Protein AF-A0A2N3IMN8-F1 (afdb_monomer_lite)

pLDDT: mean 87.78, std 10.25, range [54.75, 96.94]

Organism: Aeromonas sobria (NCBI:txid646)

Foldseek 3Di:
DWDWFWKWWAKPVGKIKIWIFTDPDQQKTFIKIWIACLDPPDPRTDIDPRQAMGRASLRRVLRVQVSVQVVCCVSPVVMHTAEMEGQACDDGDHQVSNCVSPDDRHHYHYNND

Radius of gyration: 13.26 Å; chains: 1; bounding box: 34×30×31 Å

Sequence (113 aa):
MLPLQEIKIKTKNNREFYVHLEKWAENHFDCKLAAINLGPQLPADTVFGPFANGKTASDAFEALIQGLTQSLSKLDATDSVAVIDNPCNTEFINKIDQETIVGSSVSVLVNGK

Secondary structure (DSSP, 8-state):
---EEEEEEEETT--EEEEEEEEEETTEEEEEEEEE---TTS-SEEEEEEEEEESSHHHHHHHHHHHHHHHHHHH-TT--EEEEEESSS-SS--HHHHHHHH-TTSEEEETT-

Structure (mmCIF, N/CA/C/O backbone):
data_AF-A0A2N3IMN8-F1
#
_entry.id   AF-A0A2N3IMN8-F1
#
loop_
_atom_site.group_PDB
_atom_site.id
_atom_site.type_symbol
_atom_site.label_atom_id
_atom_site.label_alt_id
_atom_site.label_comp_id
_atom_site.label_asym_id
_atom_site.label_entity_id
_atom_site.label_seq_id
_atom_site.pdbx_PDB_ins_code
_atom_site.Cartn_x
_atom_site.Cartn_y
_atom_site.Cartn_z
_atom_site.occupancy
_atom_site.B_iso_or_equiv
_atom_site.auth_seq_id
_atom_site.auth_comp_id
_atom_site.auth_asym_id
_atom_site.auth_atom_id
_atom_site.pdbx_PDB_model_num
ATOM 1 N N . MET A 1 1 ? 7.153 -18.133 -12.343 1.00 60.88 1 MET A N 1
ATOM 2 C CA . MET A 1 1 ? 6.650 -17.472 -11.122 1.00 60.88 1 MET A CA 1
ATOM 3 C C . MET A 1 1 ? 6.665 -15.980 -11.412 1.00 60.88 1 MET A C 1
ATOM 5 O O . MET A 1 1 ? 7.657 -15.532 -11.973 1.00 60.88 1 MET A O 1
ATOM 9 N N . LEU A 1 2 ? 5.560 -15.266 -11.184 1.00 81.38 2 LEU A N 1
ATOM 10 C CA . LEU A 1 2 ? 5.494 -13.817 -11.408 1.00 81.38 2 LEU A CA 1
ATOM 11 C C . LEU A 1 2 ? 6.252 -13.119 -10.265 1.00 81.38 2 LEU A C 1
ATOM 13 O O . LEU A 1 2 ? 5.960 -13.453 -9.116 1.00 81.38 2 LEU A O 1
ATOM 17 N N . PRO A 1 3 ? 7.211 -12.217 -10.538 1.00 90.19 3 PRO A N 1
ATOM 18 C CA . PRO A 1 3 ? 7.875 -11.450 -9.486 1.00 90.19 3 PRO A CA 1
ATOM 19 C C . PRO A 1 3 ? 6.851 -10.590 -8.728 1.00 90.19 3 PRO A C 1
ATOM 21 O O . PRO A 1 3 ? 6.060 -9.880 -9.359 1.00 90.19 3 PRO A O 1
ATOM 24 N N . LEU A 1 4 ? 6.842 -10.671 -7.394 1.00 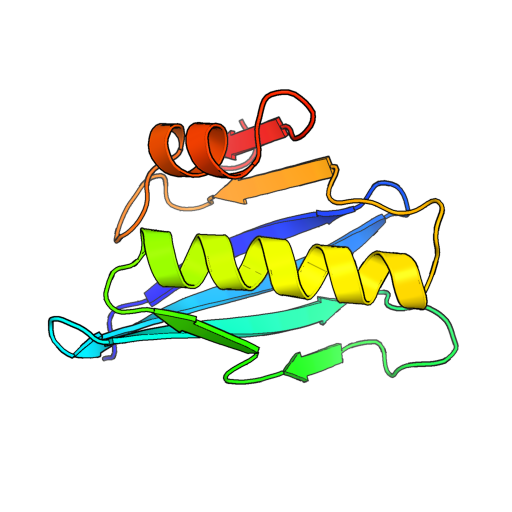91.75 4 LEU A N 1
ATOM 25 C CA . LEU A 1 4 ? 5.876 -9.973 -6.541 1.00 91.75 4 LEU A CA 1
ATOM 26 C C . LEU A 1 4 ? 6.537 -9.444 -5.266 1.00 91.75 4 LEU A C 1
ATOM 28 O O . LEU A 1 4 ? 7.435 -10.078 -4.722 1.00 91.75 4 LEU A O 1
ATOM 32 N N . GLN A 1 5 ? 6.043 -8.313 -4.770 1.00 92.56 5 GLN A N 1
ATOM 33 C CA . GLN A 1 5 ? 6.391 -7.766 -3.464 1.00 92.56 5 GLN A CA 1
ATOM 34 C C . GLN A 1 5 ? 5.124 -7.629 -2.616 1.00 92.56 5 GLN A C 1
ATOM 36 O O . GLN A 1 5 ? 4.129 -7.052 -3.059 1.00 92.56 5 GLN A O 1
ATOM 41 N N . GLU A 1 6 ? 5.168 -8.148 -1.392 1.00 92.69 6 GLU A N 1
ATOM 42 C CA . GLU A 1 6 ? 4.076 -8.031 -0.426 1.00 92.69 6 GLU A CA 1
ATOM 43 C C . GLU A 1 6 ? 4.227 -6.755 0.403 1.00 92.69 6 GLU A C 1
ATOM 45 O O . GLU A 1 6 ? 5.324 -6.418 0.847 1.00 92.69 6 GLU A O 1
ATOM 50 N N . ILE A 1 7 ? 3.121 -6.048 0.628 1.00 94.06 7 ILE A N 1
ATOM 51 C CA . ILE A 1 7 ? 3.070 -4.856 1.477 1.00 94.06 7 ILE A CA 1
ATOM 52 C C . ILE A 1 7 ? 1.833 -4.957 2.367 1.00 94.06 7 ILE A C 1
ATOM 54 O O . ILE A 1 7 ? 0.731 -5.226 1.889 1.00 94.06 7 ILE A O 1
ATOM 58 N N . LYS A 1 8 ? 1.996 -4.712 3.666 1.00 94.06 8 LYS A N 1
ATOM 59 C CA . LYS A 1 8 ? 0.883 -4.624 4.609 1.00 94.06 8 LYS A CA 1
ATOM 60 C C . LYS A 1 8 ? 0.568 -3.160 4.892 1.00 94.06 8 LYS A C 1
ATOM 62 O O . LYS A 1 8 ? 1.457 -2.376 5.195 1.00 94.06 8 LYS A O 1
ATOM 67 N N . ILE A 1 9 ? -0.703 -2.786 4.834 1.00 94.75 9 ILE A N 1
ATOM 68 C CA . ILE A 1 9 ? -1.177 -1.437 5.154 1.00 94.75 9 ILE A CA 1
ATOM 69 C C . ILE A 1 9 ? -2.169 -1.530 6.306 1.00 94.75 9 ILE A C 1
ATOM 71 O O . ILE A 1 9 ? -3.060 -2.377 6.307 1.00 94.75 9 ILE A O 1
ATOM 75 N N . LYS A 1 10 ? -2.034 -0.637 7.285 1.00 94.69 10 LYS A N 1
ATOM 76 C CA . LYS A 1 10 ? -2.959 -0.507 8.408 1.00 94.69 10 LYS A CA 1
ATOM 77 C C . LYS A 1 10 ? -3.464 0.925 8.529 1.00 94.69 10 LYS A C 1
ATOM 79 O O . LYS A 1 10 ? -2.703 1.886 8.380 1.00 9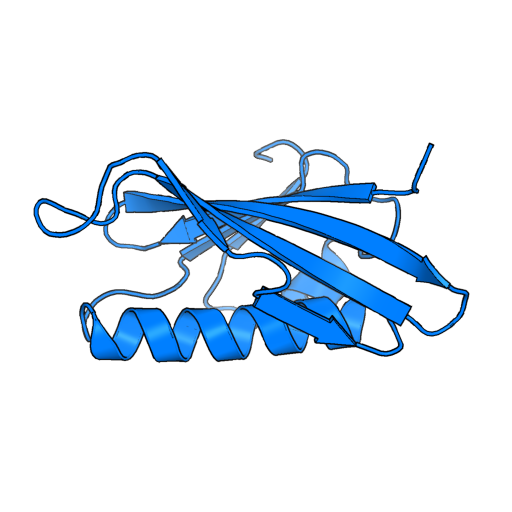4.69 10 LYS A O 1
ATOM 84 N N . THR A 1 11 ? -4.751 1.062 8.817 1.00 94.31 11 THR A N 1
ATOM 85 C CA . THR A 1 11 ? -5.404 2.360 9.009 1.00 94.31 11 THR A CA 1
ATOM 86 C C . THR A 1 11 ? -5.545 2.723 10.486 1.00 94.31 11 THR A C 1
ATOM 88 O O . THR A 1 11 ? -5.313 1.893 11.373 1.00 94.31 11 THR A O 1
ATOM 91 N N . LYS A 1 12 ? -5.936 3.969 10.771 1.00 92.69 12 LYS A N 1
ATOM 92 C CA . LYS A 1 12 ? -6.187 4.450 12.140 1.00 92.69 12 LYS A CA 1
ATOM 93 C C . LYS A 1 12 ? -7.310 3.675 12.829 1.00 92.69 12 LYS A C 1
ATOM 95 O O . LYS A 1 12 ? -7.204 3.391 14.019 1.00 92.69 12 LYS A O 1
ATOM 100 N N . ASN A 1 13 ? -8.324 3.254 12.075 1.00 89.81 13 ASN A N 1
ATOM 101 C CA . ASN A 1 13 ? -9.454 2.479 12.593 1.00 89.81 13 ASN A CA 1
ATOM 102 C C . ASN A 1 13 ? -9.220 0.958 12.545 1.00 89.81 13 ASN A C 1
ATOM 104 O O . ASN A 1 13 ? -10.172 0.182 12.547 1.00 89.81 13 ASN A O 1
ATOM 108 N N . ASN A 1 14 ? -7.954 0.516 12.548 1.00 87.88 14 ASN A N 1
ATOM 109 C CA . ASN A 1 14 ? -7.546 -0.895 12.584 1.00 87.88 14 ASN A CA 1
ATOM 110 C C . ASN A 1 14 ? -8.026 -1.748 11.394 1.00 87.88 14 ASN A C 1
ATOM 112 O O . ASN A 1 14 ? -8.090 -2.974 11.513 1.00 87.88 14 ASN A O 1
ATOM 116 N N . ARG A 1 15 ? -8.312 -1.134 10.239 1.00 89.12 15 ARG A N 1
ATOM 117 C CA . ARG A 1 15 ? -8.500 -1.882 8.989 1.00 89.12 15 ARG A CA 1
ATOM 118 C C . ARG A 1 15 ? -7.133 -2.323 8.486 1.00 89.12 15 ARG A C 1
ATOM 120 O O . ARG A 1 15 ? -6.166 -1.561 8.578 1.00 89.12 15 ARG A O 1
ATOM 127 N N . GLU A 1 16 ? -7.052 -3.542 7.972 1.00 91.38 16 GLU A N 1
ATOM 128 C CA . GLU A 1 16 ? -5.808 -4.094 7.444 1.00 91.38 16 GLU A CA 1
ATOM 129 C C . GLU A 1 16 ? -5.970 -4.426 5.969 1.00 91.38 16 GLU A C 1
ATOM 131 O O . GLU A 1 16 ? -6.991 -4.957 5.541 1.00 91.38 16 GLU A O 1
ATOM 136 N N . PHE A 1 17 ? -4.942 -4.119 5.193 1.00 92.00 17 PHE A N 1
ATOM 137 C CA . PHE A 1 17 ? -4.884 -4.435 3.783 1.00 92.00 17 PHE A CA 1
ATOM 138 C C . PHE A 1 17 ? -3.571 -5.137 3.468 1.00 92.00 17 PHE A C 1
ATOM 140 O O . PHE A 1 17 ? -2.506 -4.725 3.927 1.00 92.00 17 PHE A O 1
ATOM 147 N N . TYR A 1 18 ? -3.660 -6.184 2.665 1.00 92.44 18 TYR A N 1
ATOM 148 C CA . TYR A 1 18 ? -2.538 -6.954 2.162 1.00 92.44 18 TYR A CA 1
ATOM 149 C C . TYR A 1 18 ? -2.442 -6.706 0.668 1.00 92.44 18 TYR A C 1
ATOM 151 O O . TYR A 1 18 ? -3.398 -6.920 -0.076 1.00 92.44 18 TYR A O 1
ATOM 159 N N . VAL A 1 19 ? -1.301 -6.194 0.242 1.00 93.25 19 VAL A N 1
ATOM 160 C CA . VAL A 1 19 ? -1.070 -5.752 -1.123 1.00 93.25 19 VAL A CA 1
ATOM 161 C C . VAL A 1 19 ? -0.055 -6.678 -1.759 1.00 93.25 19 VAL A C 1
ATOM 163 O O . VAL A 1 19 ? 1.012 -6.901 -1.192 1.00 93.25 19 VAL A O 1
ATOM 166 N N . HIS A 1 20 ? -0.364 -7.161 -2.956 1.00 93.62 20 HIS A N 1
ATOM 167 C CA . HIS A 1 20 ? 0.627 -7.747 -3.849 1.00 93.62 20 HIS A CA 1
ATOM 168 C C . HIS A 1 20 ? 0.932 -6.747 -4.956 1.00 93.62 20 HIS A C 1
ATOM 170 O O . HIS A 1 20 ? 0.053 -6.419 -5.756 1.00 93.62 20 HIS A O 1
ATOM 176 N N . LEU A 1 21 ? 2.172 -6.271 -4.990 1.00 94.06 21 LEU A N 1
ATOM 177 C CA . LEU A 1 21 ? 2.720 -5.483 -6.083 1.00 94.06 21 LEU A CA 1
ATOM 178 C C . LEU A 1 21 ? 3.412 -6.434 -7.058 1.00 94.06 21 LEU A C 1
ATOM 180 O O . LEU A 1 21 ? 4.469 -6.984 -6.759 1.00 94.06 21 LEU A O 1
ATOM 184 N N . GLU A 1 22 ? 2.794 -6.655 -8.208 1.00 94.12 22 GLU A N 1
ATOM 185 C CA . GLU A 1 22 ? 3.177 -7.681 -9.173 1.00 94.12 22 GLU A CA 1
ATOM 186 C C . GLU A 1 22 ? 3.768 -7.051 -10.438 1.00 94.12 22 GLU A C 1
ATOM 188 O O . GLU A 1 22 ? 3.160 -6.154 -11.027 1.00 94.12 22 GLU A O 1
ATOM 193 N N . LYS A 1 23 ? 4.923 -7.548 -10.902 1.00 94.62 23 LYS A N 1
ATOM 194 C CA . LYS A 1 23 ? 5.525 -7.119 -12.175 1.00 94.62 23 LYS A CA 1
ATOM 195 C C . LYS A 1 23 ? 5.068 -8.019 -13.322 1.00 94.62 23 LYS A C 1
ATOM 197 O O . LYS A 1 23 ? 5.530 -9.153 -13.437 1.00 94.62 23 LYS A O 1
ATOM 202 N N . TRP A 1 24 ? 4.229 -7.497 -14.213 1.00 93.38 24 TRP A N 1
ATOM 203 C CA . TRP A 1 24 ? 3.706 -8.233 -15.374 1.00 93.38 24 TRP A CA 1
ATOM 204 C C . TRP A 1 24 ? 4.562 -8.085 -16.629 1.00 93.38 24 TRP A C 1
ATOM 206 O O . TRP A 1 24 ? 4.702 -9.030 -17.404 1.00 93.38 24 TRP A O 1
ATOM 216 N N . ALA A 1 25 ? 5.148 -6.907 -16.824 1.00 93.12 25 ALA A N 1
ATOM 217 C CA . ALA A 1 25 ? 6.063 -6.600 -17.918 1.00 93.12 25 ALA A CA 1
ATOM 218 C C . ALA A 1 25 ? 7.104 -5.575 -17.449 1.00 93.12 25 ALA A C 1
ATOM 220 O O . ALA A 1 25 ? 7.058 -5.107 -16.313 1.00 93.12 25 ALA A O 1
ATOM 221 N N . GLU A 1 26 ? 8.054 -5.201 -18.312 1.00 90.62 26 GLU A N 1
ATOM 222 C CA . GLU A 1 26 ? 9.063 -4.189 -17.960 1.00 90.62 26 GLU A CA 1
ATOM 223 C C . GLU A 1 26 ? 8.447 -2.864 -17.502 1.00 90.62 26 GLU A C 1
ATOM 225 O O . GLU A 1 26 ? 8.937 -2.279 -16.543 1.00 90.62 26 GLU A O 1
ATOM 230 N N . ASN A 1 27 ? 7.348 -2.455 -18.140 1.00 94.12 27 ASN A N 1
ATOM 231 C CA . ASN A 1 27 ? 6.644 -1.203 -17.870 1.00 94.12 27 ASN A CA 1
ATOM 232 C C . ASN A 1 27 ? 5.190 -1.443 -17.437 1.00 94.12 27 ASN A C 1
ATOM 234 O O . ASN A 1 27 ? 4.298 -0.698 -17.843 1.00 94.12 27 ASN A O 1
ATOM 238 N N . HIS A 1 28 ? 4.931 -2.530 -16.704 1.00 95.44 28 HIS A N 1
ATOM 239 C CA . HIS A 1 28 ? 3.591 -2.844 -16.205 1.00 95.44 28 HIS A CA 1
ATOM 240 C C . HIS A 1 28 ? 3.668 -3.483 -14.824 1.00 95.44 28 HIS A C 1
ATOM 242 O O . HIS A 1 28 ? 4.135 -4.618 -14.681 1.00 95.44 28 HIS A O 1
ATOM 248 N N . PHE A 1 29 ? 3.148 -2.763 -13.835 1.00 96.19 29 PHE A N 1
ATOM 249 C CA . PHE A 1 29 ? 2.980 -3.218 -12.463 1.00 96.19 29 PHE A CA 1
ATOM 250 C C . PHE A 1 29 ? 1.515 -3.117 -12.056 1.00 96.19 29 PHE A C 1
ATOM 252 O O . PHE A 1 29 ? 0.879 -2.096 -12.314 1.00 96.19 29 PHE A O 1
ATOM 259 N N . ASP A 1 30 ? 1.016 -4.144 -11.373 1.00 95.69 30 ASP A N 1
ATOM 260 C CA . ASP A 1 30 ? -0.324 -4.154 -10.786 1.00 95.69 30 ASP A CA 1
ATOM 261 C C . ASP A 1 30 ? -0.238 -4.260 -9.264 1.00 95.69 30 ASP A C 1
ATOM 263 O O . ASP A 1 30 ? 0.549 -5.034 -8.724 1.00 95.69 30 ASP A O 1
ATOM 267 N N . CYS A 1 31 ? -1.114 -3.535 -8.575 1.00 93.94 31 CYS A N 1
ATOM 268 C CA . CYS A 1 31 ? -1.385 -3.695 -7.154 1.00 93.94 31 CYS A CA 1
ATOM 269 C C . CYS A 1 31 ? -2.698 -4.462 -6.987 1.00 93.94 31 CYS A C 1
ATOM 271 O O . CYS A 1 31 ? -3.774 -3.951 -7.316 1.00 93.94 31 CYS A O 1
ATOM 273 N N . LYS A 1 32 ? -2.632 -5.674 -6.438 1.00 92.94 32 LYS A N 1
ATOM 274 C CA . LYS A 1 32 ? -3.809 -6.398 -5.940 1.00 92.94 32 LYS A CA 1
ATOM 275 C C . LYS A 1 32 ? -3.941 -6.161 -4.447 1.00 92.94 32 LYS A C 1
ATOM 277 O O . LYS A 1 32 ? -2.944 -6.160 -3.738 1.00 92.94 32 LYS A O 1
ATOM 282 N N . LEU A 1 33 ? -5.165 -5.961 -3.982 1.00 90.06 33 LEU A N 1
ATOM 283 C CA . LEU A 1 33 ? -5.479 -5.569 -2.616 1.00 90.06 33 LEU A CA 1
ATOM 284 C C . LEU A 1 33 ? -6.424 -6.600 -2.005 1.00 90.06 33 LEU A C 1
ATOM 286 O O . LEU A 1 33 ? -7.535 -6.771 -2.490 1.00 90.06 33 LEU A O 1
ATOM 290 N N . ALA A 1 34 ? -6.029 -7.251 -0.924 1.00 88.50 34 ALA A N 1
ATOM 291 C CA . ALA A 1 34 ? -6.935 -7.984 -0.054 1.00 88.50 34 ALA A CA 1
ATOM 292 C C . ALA A 1 34 ? -7.197 -7.148 1.198 1.00 88.50 34 ALA A C 1
ATOM 294 O O . ALA A 1 34 ? -6.269 -6.581 1.769 1.00 88.50 34 ALA A O 1
ATOM 295 N N . ALA A 1 35 ? -8.450 -7.043 1.617 1.00 83.94 35 ALA A N 1
ATOM 296 C CA . ALA A 1 35 ? -8.841 -6.254 2.774 1.00 83.94 35 ALA A CA 1
ATOM 297 C C . ALA A 1 35 ? -9.392 -7.152 3.880 1.00 83.94 35 ALA A C 1
ATOM 299 O O . ALA A 1 35 ? -10.213 -8.024 3.598 1.00 83.94 35 ALA A O 1
ATOM 300 N N . ILE A 1 36 ? -8.969 -6.876 5.115 1.00 77.56 36 ILE A N 1
ATOM 301 C CA . ILE A 1 36 ? -9.421 -7.520 6.347 1.00 77.56 36 ILE A CA 1
ATOM 302 C C . ILE A 1 36 ? -10.061 -6.475 7.264 1.00 77.56 36 ILE A C 1
ATOM 304 O O . ILE A 1 36 ? -9.593 -5.338 7.372 1.00 77.56 36 ILE A O 1
ATOM 308 N N . ASN A 1 37 ? -11.133 -6.870 7.958 1.00 71.25 37 ASN A N 1
ATOM 309 C CA . ASN A 1 37 ? -11.846 -6.036 8.935 1.00 71.25 37 ASN A CA 1
ATOM 310 C C . ASN A 1 37 ? -12.441 -4.745 8.341 1.00 71.25 37 ASN A C 1
ATOM 312 O O . ASN A 1 37 ? -12.435 -3.694 8.979 1.00 71.25 37 ASN A O 1
ATOM 316 N N . LEU A 1 38 ? -13.023 -4.815 7.139 1.00 71.06 38 LEU A N 1
ATOM 317 C CA . LEU A 1 38 ? -13.714 -3.675 6.514 1.00 71.06 38 LEU A CA 1
ATOM 318 C C . LEU A 1 38 ? -14.972 -3.201 7.272 1.00 71.06 38 LEU A C 1
ATOM 320 O O . LEU A 1 38 ? -15.528 -2.149 6.950 1.00 71.06 38 LEU A O 1
ATOM 324 N N . GLY A 1 39 ? -15.391 -3.934 8.305 1.00 67.19 39 GLY A N 1
ATOM 325 C CA . GLY A 1 39 ? -16.567 -3.652 9.119 1.00 67.19 39 GLY A CA 1
ATOM 326 C C . GLY A 1 39 ? -17.742 -4.577 8.782 1.00 67.19 39 GLY A C 1
ATOM 327 O O . GLY A 1 39 ? -17.616 -5.467 7.947 1.00 67.19 39 GLY A O 1
ATOM 328 N N . PRO A 1 40 ? -18.907 -4.380 9.419 1.00 62.81 40 PRO A N 1
ATOM 329 C CA . PRO A 1 40 ? -20.037 -5.310 9.335 1.00 62.81 40 PRO A CA 1
ATOM 330 C C . PRO A 1 40 ? -20.717 -5.366 7.957 1.00 62.81 40 PRO A C 1
ATOM 332 O O . PRO A 1 40 ? -21.568 -6.222 7.739 1.00 62.81 40 PRO A O 1
ATOM 335 N N . GLN A 1 41 ? -20.386 -4.449 7.042 1.00 61.38 41 GLN A N 1
ATOM 336 C CA . GLN A 1 41 ? -21.046 -4.322 5.738 1.00 61.38 41 GLN A CA 1
ATOM 337 C C . GLN A 1 41 ? -20.333 -5.053 4.594 1.00 61.38 41 GLN A C 1
ATOM 339 O O . GLN A 1 41 ? -20.920 -5.199 3.525 1.00 61.38 41 GLN A O 1
ATOM 344 N N . LEU A 1 42 ? -19.095 -5.515 4.788 1.00 57.69 42 LEU A N 1
ATOM 345 C CA . LEU A 1 42 ? -18.338 -6.233 3.762 1.00 57.69 42 LEU A CA 1
ATOM 346 C C . LEU A 1 42 ? -17.781 -7.532 4.353 1.00 57.69 42 LEU A C 1
ATOM 348 O O . LEU A 1 42 ? -17.348 -7.530 5.507 1.00 57.69 42 LEU A O 1
ATOM 352 N N . PRO A 1 43 ? -17.810 -8.650 3.603 1.00 59.22 43 PRO A N 1
ATOM 353 C CA . PRO A 1 43 ? -17.224 -9.898 4.067 1.00 59.22 43 PRO A CA 1
ATOM 354 C C . PRO A 1 43 ? -15.751 -9.683 4.425 1.00 59.22 43 PRO A C 1
ATOM 356 O O . PRO A 1 43 ? -15.033 -8.953 3.738 1.00 59.22 43 PRO A O 1
ATOM 359 N N . ALA A 1 44 ? -15.343 -10.310 5.531 1.00 54.75 44 ALA A N 1
ATOM 360 C CA . ALA A 1 44 ? -14.068 -10.077 6.202 1.00 54.75 44 ALA A CA 1
ATOM 361 C C . ALA A 1 44 ? -12.841 -10.268 5.301 1.00 54.75 44 ALA A C 1
ATOM 363 O O . ALA A 1 44 ? -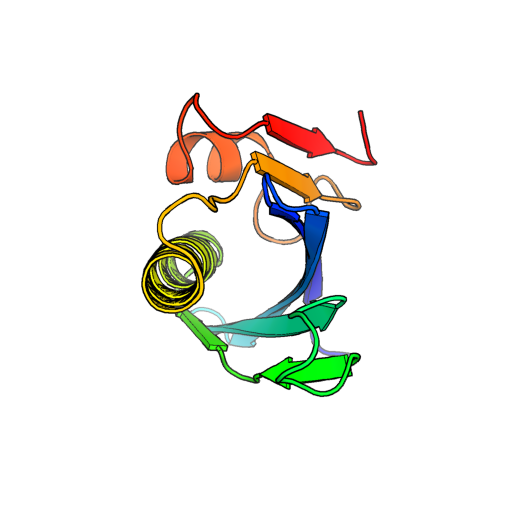11.827 -9.659 5.597 1.00 54.75 44 ALA A O 1
ATOM 364 N N . ASP A 1 45 ? -12.964 -11.024 4.207 1.00 61.56 45 ASP A N 1
ATOM 365 C CA . ASP A 1 45 ? -11.910 -11.254 3.225 1.00 61.56 45 ASP A CA 1
ATOM 366 C C . ASP A 1 45 ? -12.425 -10.870 1.832 1.00 61.56 45 ASP A C 1
ATOM 368 O O . ASP A 1 45 ? -13.117 -11.646 1.168 1.00 61.56 45 ASP A O 1
ATOM 372 N N . THR A 1 46 ? -12.122 -9.651 1.381 1.00 71.00 46 THR A N 1
ATOM 373 C CA . THR A 1 46 ? -12.423 -9.233 0.001 1.00 71.00 46 THR A CA 1
ATOM 374 C C . THR A 1 46 ? -11.129 -8.955 -0.747 1.00 71.00 46 THR A C 1
ATOM 376 O O . THR A 1 46 ? -10.311 -8.153 -0.299 1.00 71.00 46 THR A O 1
ATOM 379 N N . VAL A 1 47 ? -10.953 -9.611 -1.897 1.00 74.38 47 VAL A N 1
ATOM 380 C CA . VAL A 1 47 ? -9.820 -9.392 -2.804 1.00 74.38 47 VAL A CA 1
ATOM 381 C C . VAL A 1 47 ? -10.273 -8.526 -3.974 1.00 74.38 47 VAL A C 1
ATOM 383 O O . VAL A 1 47 ? -11.234 -8.846 -4.668 1.00 74.38 47 VAL A O 1
ATOM 386 N N . PHE A 1 48 ? -9.547 -7.445 -4.214 1.00 74.88 48 PHE A N 1
ATOM 387 C CA . PHE A 1 48 ? -9.725 -6.505 -5.308 1.00 74.88 48 PHE A CA 1
ATOM 388 C C . PHE A 1 48 ? -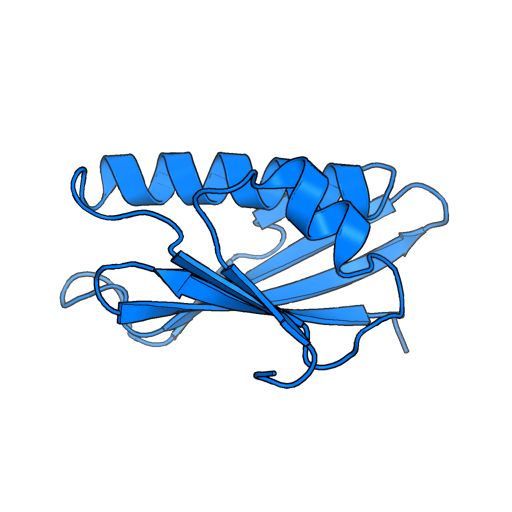8.481 -6.578 -6.202 1.00 74.88 48 PHE A C 1
ATOM 390 O O . PHE A 1 48 ? -7.368 -6.298 -5.751 1.00 74.88 48 PHE A O 1
ATOM 397 N N . GLY A 1 49 ? -8.633 -6.990 -7.463 1.00 74.31 49 GLY A N 1
ATOM 398 C CA . GLY A 1 49 ? -7.486 -7.194 -8.347 1.00 74.31 49 GLY A CA 1
ATOM 399 C C . GLY A 1 49 ? -7.822 -7.079 -9.837 1.00 74.31 49 GLY A C 1
ATOM 400 O O . GLY A 1 49 ? -8.695 -7.819 -10.292 1.00 74.31 49 GLY A O 1
ATOM 401 N N . PRO A 1 50 ? -7.112 -6.222 -10.599 1.00 84.31 50 PRO A N 1
ATOM 402 C CA . PRO A 1 50 ? -6.166 -5.195 -10.134 1.00 84.31 50 PRO A CA 1
ATOM 403 C C . PRO A 1 50 ? -6.903 -4.012 -9.475 1.00 84.31 50 PRO A C 1
ATOM 405 O O . PRO A 1 50 ? -7.917 -3.547 -9.989 1.00 84.31 50 PRO A O 1
ATOM 408 N N . PHE A 1 51 ? -6.404 -3.524 -8.335 1.00 91.06 51 PHE A N 1
ATOM 409 C CA . PHE A 1 51 ? -6.947 -2.336 -7.658 1.00 91.06 51 PHE A CA 1
ATOM 410 C C . PHE A 1 51 ? -6.308 -1.042 -8.181 1.00 91.06 51 PHE A C 1
ATOM 412 O O . PHE A 1 51 ? -6.986 -0.031 -8.345 1.00 91.06 51 PHE A O 1
ATOM 419 N N . ALA A 1 52 ? -5.010 -1.086 -8.476 1.00 94.69 52 ALA A N 1
ATOM 420 C CA . ALA A 1 52 ? -4.265 -0.006 -9.114 1.00 94.69 52 ALA A CA 1
ATOM 421 C C . ALA A 1 52 ? -3.184 -0.586 -10.035 1.00 94.69 52 ALA A C 1
ATOM 423 O O . ALA A 1 52 ? -2.839 -1.762 -9.918 1.00 94.69 52 ALA A O 1
ATOM 424 N N . ASN A 1 53 ? -2.664 0.229 -10.949 1.00 96.25 53 ASN A N 1
ATOM 425 C CA . ASN A 1 53 ? -1.577 -0.143 -11.851 1.00 96.25 53 ASN A CA 1
ATOM 426 C C . ASN A 1 53 ? -0.674 1.058 -12.152 1.00 96.25 53 ASN A C 1
ATOM 428 O O . ASN A 1 53 ? -1.030 2.200 -11.859 1.00 96.25 53 ASN A O 1
ATOM 432 N N . GLY A 1 54 ? 0.489 0.786 -12.734 1.00 96.62 54 GLY A N 1
ATOM 433 C CA . GLY A 1 54 ? 1.462 1.802 -13.109 1.00 96.62 54 GLY A CA 1
ATOM 434 C C . GLY A 1 54 ? 2.541 1.269 -14.045 1.00 96.62 54 GLY A C 1
ATOM 435 O O . GLY A 1 54 ? 2.698 0.058 -14.219 1.00 96.62 54 GLY A O 1
ATOM 436 N N . LYS A 1 55 ? 3.294 2.184 -14.669 1.00 96.50 55 LYS A N 1
ATOM 437 C CA . LYS A 1 55 ? 4.425 1.805 -15.531 1.00 96.50 55 LYS A CA 1
ATOM 438 C C . LYS A 1 55 ? 5.627 1.377 -14.702 1.00 96.50 55 LYS A C 1
ATOM 440 O O . LYS A 1 55 ? 6.342 0.459 -15.091 1.00 96.50 55 LYS A O 1
ATOM 445 N N . THR A 1 56 ? 5.826 2.026 -13.561 1.00 96.06 56 THR A N 1
ATOM 446 C CA . THR A 1 56 ? 6.816 1.649 -12.554 1.00 96.06 56 THR A CA 1
ATOM 447 C C . THR A 1 56 ? 6.139 1.129 -11.286 1.00 96.06 56 THR A C 1
ATOM 449 O O . THR A 1 56 ? 4.940 1.321 -11.069 1.00 96.06 56 THR A O 1
ATOM 452 N N . ALA A 1 57 ? 6.926 0.486 -10.424 1.00 94.38 57 ALA A N 1
ATOM 453 C CA . ALA A 1 57 ? 6.490 0.070 -9.095 1.00 94.38 57 ALA A CA 1
ATOM 454 C C . ALA A 1 57 ? 5.998 1.259 -8.251 1.00 94.38 57 ALA A C 1
ATOM 456 O O . ALA A 1 57 ? 4.965 1.160 -7.590 1.00 94.38 57 ALA A O 1
ATOM 457 N N . SER A 1 58 ? 6.702 2.392 -8.330 1.00 95.38 58 SER A N 1
ATOM 458 C CA . SER A 1 58 ? 6.336 3.636 -7.650 1.00 95.38 58 SER A CA 1
ATOM 459 C C . SER A 1 58 ? 5.017 4.202 -8.161 1.00 95.38 58 SER A C 1
ATOM 461 O O . SER A 1 58 ? 4.174 4.550 -7.344 1.00 95.38 58 SER A O 1
ATOM 463 N N . ASP A 1 59 ? 4.791 4.210 -9.479 1.00 96.69 59 ASP A N 1
ATOM 464 C CA . ASP A 1 59 ? 3.527 4.688 -10.058 1.00 96.69 59 ASP A CA 1
ATOM 465 C C . ASP A 1 59 ? 2.343 3.836 -9.574 1.00 96.69 59 ASP A C 1
ATOM 467 O O . ASP A 1 59 ? 1.302 4.358 -9.179 1.00 96.69 59 ASP A O 1
ATOM 471 N N . ALA A 1 60 ? 2.506 2.507 -9.590 1.00 96.31 60 ALA A N 1
ATOM 472 C CA . ALA A 1 60 ? 1.461 1.579 -9.166 1.00 96.31 60 ALA A CA 1
ATOM 473 C C . ALA A 1 60 ? 1.167 1.708 -7.664 1.00 96.31 60 ALA A C 1
ATOM 475 O O . ALA A 1 60 ? 0.007 1.647 -7.245 1.00 96.31 60 ALA A O 1
ATOM 476 N N . PHE A 1 61 ? 2.209 1.906 -6.854 1.00 95.75 61 PHE A N 1
ATOM 477 C CA . PHE A 1 61 ? 2.080 2.132 -5.420 1.00 95.75 61 PHE A CA 1
ATOM 478 C C . PHE A 1 61 ? 1.441 3.492 -5.105 1.00 95.75 61 PHE A C 1
ATOM 480 O O . PHE A 1 61 ? 0.542 3.568 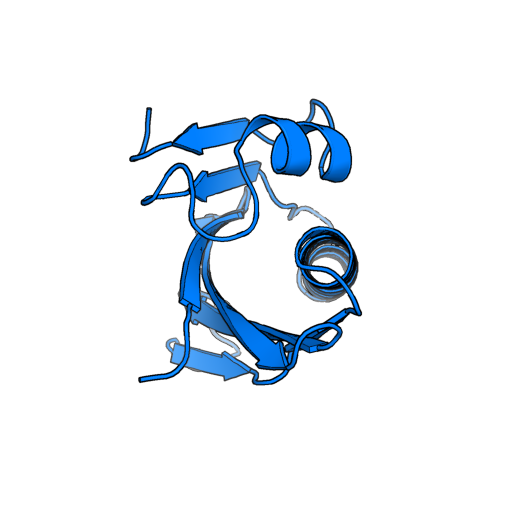-4.271 1.00 95.75 61 PHE A O 1
ATOM 487 N N . GLU A 1 62 ? 1.826 4.562 -5.797 1.00 96.94 62 GLU A N 1
ATOM 488 C CA . GLU A 1 62 ? 1.201 5.878 -5.649 1.00 96.94 62 GLU A CA 1
ATOM 489 C C . GLU A 1 62 ? -0.291 5.824 -6.008 1.00 96.94 62 GLU A C 1
ATOM 491 O O . GLU A 1 62 ? -1.137 6.255 -5.217 1.00 96.94 62 GLU A O 1
ATOM 496 N N . ALA A 1 63 ? -0.633 5.219 -7.149 1.00 96.81 63 ALA A N 1
ATOM 497 C CA . ALA A 1 63 ? -2.018 5.035 -7.572 1.00 96.81 63 ALA A CA 1
ATOM 498 C C . ALA A 1 63 ? -2.829 4.216 -6.550 1.00 96.81 63 ALA A C 1
ATOM 500 O O . ALA A 1 63 ? -3.982 4.547 -6.257 1.00 96.81 63 ALA A O 1
ATOM 501 N N . LEU A 1 64 ? -2.218 3.186 -5.956 1.00 96.06 64 LEU A N 1
ATOM 502 C CA . LEU A 1 64 ? -2.806 2.409 -4.867 1.00 96.06 64 LEU A CA 1
ATOM 503 C C . LEU A 1 64 ? -3.109 3.284 -3.644 1.00 96.06 64 LEU A C 1
ATOM 505 O O . LEU A 1 64 ? -4.233 3.244 -3.145 1.00 96.06 64 LEU A O 1
ATOM 509 N N . ILE A 1 65 ? -2.144 4.070 -3.156 1.00 96.19 65 ILE A N 1
ATOM 510 C CA . ILE A 1 65 ? -2.329 4.917 -1.967 1.00 96.19 65 ILE A CA 1
ATOM 511 C C . ILE A 1 65 ? -3.405 5.978 -2.208 1.00 96.19 65 ILE A C 1
ATOM 513 O O . ILE A 1 65 ? -4.260 6.196 -1.343 1.00 96.19 65 ILE A O 1
ATOM 517 N N . GLN A 1 66 ? -3.423 6.594 -3.390 1.00 95.12 66 GLN A N 1
ATOM 518 C CA . GLN A 1 66 ? -4.455 7.558 -3.771 1.00 95.12 66 GLN A CA 1
ATOM 519 C C . GLN A 1 66 ? -5.845 6.904 -3.815 1.00 95.12 66 GLN A C 1
ATOM 521 O O . GLN A 1 66 ? -6.785 7.408 -3.190 1.00 95.12 66 GLN A O 1
ATOM 526 N N . GLY A 1 67 ? -5.981 5.760 -4.492 1.00 92.94 67 GLY A N 1
ATOM 527 C CA . GLY A 1 67 ? -7.245 5.027 -4.598 1.00 92.94 67 GLY A CA 1
ATOM 528 C C . GLY A 1 67 ? -7.754 4.514 -3.248 1.00 92.94 67 GLY A C 1
ATOM 529 O O . GLY A 1 67 ? -8.948 4.619 -2.944 1.00 92.94 67 GLY A O 1
ATOM 530 N N . LEU A 1 68 ? -6.851 4.020 -2.398 1.00 92.44 68 LEU A N 1
ATOM 531 C CA . LEU A 1 68 ? -7.182 3.554 -1.055 1.00 92.44 68 LEU A CA 1
ATOM 532 C C . LEU A 1 68 ? -7.636 4.716 -0.169 1.00 92.44 68 LEU A C 1
ATOM 534 O O . LEU A 1 68 ? -8.672 4.614 0.479 1.00 92.44 68 LEU A O 1
ATOM 538 N N . THR A 1 69 ? -6.932 5.848 -0.196 1.00 92.38 69 THR A N 1
ATOM 539 C CA . THR A 1 69 ? -7.303 7.044 0.580 1.00 92.38 69 THR A CA 1
ATOM 540 C C . THR A 1 69 ? -8.680 7.576 0.175 1.00 92.38 69 THR A C 1
ATOM 542 O O . THR A 1 69 ? -9.492 7.913 1.036 1.00 92.38 69 THR A O 1
ATOM 545 N N . GLN A 1 70 ? -8.991 7.595 -1.125 1.00 91.12 70 GLN A N 1
ATOM 546 C CA . GLN A 1 70 ? -10.321 7.972 -1.620 1.00 91.12 70 GLN A CA 1
ATOM 547 C C . GLN A 1 70 ? -11.414 6.972 -1.222 1.00 91.12 70 GLN A C 1
ATOM 549 O O . GLN A 1 70 ? -12.561 7.359 -1.003 1.00 91.12 70 GLN A O 1
ATOM 554 N N . SER A 1 71 ? -11.086 5.682 -1.160 1.00 89.19 71 SER A N 1
ATOM 555 C CA . SER A 1 71 ? -12.034 4.645 -0.743 1.00 89.19 71 SER A CA 1
ATOM 556 C C . SER A 1 71 ? -12.314 4.728 0.757 1.00 89.19 71 SER A C 1
ATOM 558 O O . SER A 1 71 ? -13.472 4.678 1.169 1.00 89.19 71 SER A O 1
ATOM 560 N N . LEU A 1 72 ? -11.270 4.937 1.564 1.00 89.69 72 LEU A N 1
ATOM 561 C CA . LEU A 1 72 ? -11.381 5.137 3.006 1.00 89.69 72 LEU A CA 1
ATOM 562 C C . LEU A 1 72 ? -12.201 6.382 3.332 1.00 89.69 72 LEU A C 1
ATOM 564 O O . LEU A 1 72 ? -13.117 6.279 4.134 1.00 89.69 72 LEU A O 1
ATOM 568 N N . SER A 1 73 ? -11.975 7.513 2.658 1.00 89.38 73 SER A N 1
ATOM 569 C CA . SER A 1 73 ? -12.737 8.740 2.935 1.00 89.38 73 SER A CA 1
ATOM 570 C C . SER A 1 73 ? -14.237 8.615 2.640 1.00 89.38 73 SER A C 1
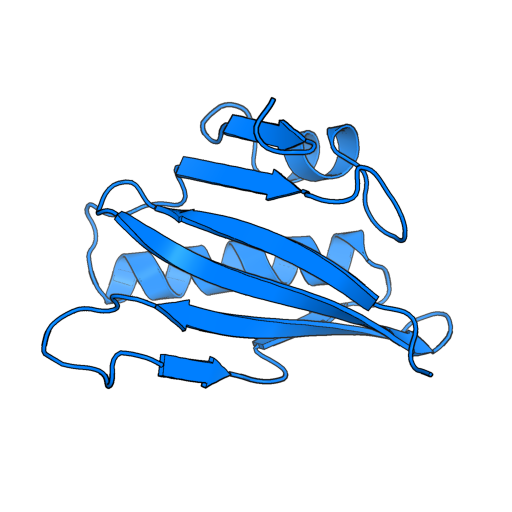ATOM 572 O O . SER A 1 73 ? -15.046 9.264 3.303 1.00 89.38 73 SER A O 1
ATOM 574 N N . LYS A 1 74 ? -14.623 7.763 1.679 1.00 87.69 74 LYS A N 1
ATOM 575 C CA . LYS A 1 74 ? -16.030 7.435 1.387 1.00 87.69 74 LYS A CA 1
ATOM 576 C C . LYS A 1 74 ? -16.631 6.463 2.399 1.00 87.69 74 LYS A C 1
ATOM 578 O O . LYS A 1 74 ? -17.813 6.576 2.707 1.00 87.69 74 LYS A O 1
ATOM 583 N N . LEU A 1 75 ? -15.840 5.499 2.869 1.00 85.50 75 LEU A N 1
ATOM 584 C CA . LEU A 1 75 ? -16.271 4.508 3.854 1.00 85.50 75 LEU A CA 1
ATOM 585 C C . LEU A 1 75 ? -16.399 5.126 5.255 1.00 85.50 75 LEU A C 1
ATOM 587 O O . LEU A 1 75 ? -17.333 4.818 5.989 1.00 85.50 75 LEU A O 1
ATOM 591 N N . ASP A 1 76 ? -15.437 5.968 5.623 1.00 86.31 76 ASP A N 1
ATOM 592 C CA . ASP A 1 76 ? -15.250 6.538 6.950 1.00 86.31 76 ASP A CA 1
ATOM 593 C C . ASP A 1 76 ? -14.289 7.737 6.876 1.00 86.31 76 ASP A C 1
ATOM 595 O O . ASP A 1 76 ? -13.070 7.583 6.834 1.00 86.31 76 ASP A O 1
ATOM 599 N N . ALA A 1 77 ? -14.837 8.954 6.890 1.00 88.25 77 ALA A N 1
ATOM 600 C CA . ALA A 1 77 ? -14.061 10.190 6.750 1.00 88.25 77 ALA A CA 1
ATOM 601 C C . ALA A 1 77 ? -13.045 10.443 7.884 1.00 88.25 77 ALA A C 1
ATOM 603 O O . ALA A 1 77 ? -12.204 11.333 7.760 1.00 88.25 77 ALA A O 1
ATOM 604 N N . THR A 1 78 ? -13.130 9.701 8.993 1.00 89.31 78 THR A N 1
ATOM 605 C CA . THR A 1 78 ? -12.176 9.800 10.107 1.00 89.31 78 THR A CA 1
ATOM 606 C C . THR A 1 78 ? -11.011 8.826 9.978 1.00 89.31 78 THR A C 1
ATOM 608 O O . THR A 1 78 ? -10.020 8.962 10.701 1.00 89.31 78 THR A O 1
ATOM 611 N N . ASP A 1 79 ? -11.107 7.865 9.057 1.00 90.44 79 ASP A N 1
ATOM 612 C CA . ASP A 1 79 ? -10.060 6.885 8.834 1.00 90.44 79 ASP A CA 1
ATOM 613 C C . ASP A 1 79 ? -9.052 7.350 7.785 1.00 90.44 79 ASP A C 1
ATOM 615 O O . ASP A 1 79 ? -9.358 8.052 6.822 1.00 90.44 79 ASP A O 1
ATOM 619 N N . SER A 1 80 ? -7.812 6.927 7.973 1.00 93.31 80 SER A N 1
ATOM 620 C CA . SER A 1 80 ? -6.724 7.197 7.047 1.00 93.31 80 SER A CA 1
ATOM 621 C C . SER A 1 80 ? -5.674 6.108 7.166 1.00 93.31 80 SER A C 1
ATOM 623 O O . SER A 1 80 ? -5.557 5.453 8.206 1.00 93.31 80 SER A O 1
ATOM 625 N N . VAL A 1 81 ? -4.854 5.954 6.128 1.00 95.56 81 VAL A N 1
ATOM 626 C CA . VAL A 1 81 ? -3.632 5.150 6.227 1.00 95.56 81 VAL A CA 1
ATOM 627 C C . VAL A 1 81 ? -2.785 5.678 7.390 1.00 95.56 81 VAL A C 1
ATOM 629 O O . VAL A 1 81 ? -2.686 6.890 7.593 1.00 95.56 81 VAL A O 1
ATOM 632 N N . ALA A 1 82 ? -2.245 4.764 8.193 1.00 95.31 82 ALA A N 1
ATOM 633 C CA . ALA A 1 82 ? -1.446 5.083 9.374 1.00 95.31 82 ALA A CA 1
ATOM 634 C C . ALA A 1 82 ? -0.081 4.400 9.328 1.00 95.31 82 ALA A C 1
ATOM 636 O O . ALA A 1 82 ? 0.929 5.020 9.654 1.00 95.31 82 ALA A O 1
ATOM 637 N N . VAL A 1 83 ? -0.051 3.132 8.912 1.00 96.06 83 VAL A N 1
ATOM 638 C CA . VAL A 1 83 ? 1.170 2.328 8.852 1.00 96.06 83 VAL A CA 1
ATOM 639 C C . VAL A 1 83 ? 1.235 1.594 7.523 1.00 96.06 83 VAL A C 1
ATOM 641 O O . VAL A 1 83 ? 0.237 1.031 7.072 1.00 96.06 83 VAL A O 1
ATOM 644 N N . ILE A 1 84 ? 2.420 1.574 6.930 1.00 94.75 84 ILE A N 1
ATOM 645 C CA . ILE A 1 84 ? 2.779 0.718 5.805 1.00 94.75 84 ILE A CA 1
ATOM 646 C C . ILE A 1 84 ? 3.969 -0.109 6.259 1.00 94.75 84 ILE A C 1
ATOM 648 O O . ILE A 1 84 ? 4.999 0.441 6.624 1.00 94.75 84 ILE A O 1
ATOM 652 N N . ASP A 1 85 ? 3.814 -1.422 6.289 1.00 93.06 85 ASP A N 1
ATOM 653 C CA . ASP A 1 85 ? 4.868 -2.352 6.658 1.00 93.06 85 ASP A CA 1
ATOM 654 C C . ASP A 1 85 ? 5.267 -3.162 5.433 1.00 93.06 85 ASP A C 1
ATOM 656 O O . ASP A 1 85 ? 4.454 -3.857 4.817 1.00 93.06 85 ASP A O 1
ATOM 660 N N . ASN A 1 86 ? 6.535 -3.030 5.074 1.00 87.12 86 ASN A N 1
ATOM 661 C CA . ASN A 1 86 ? 7.144 -3.753 3.988 1.00 87.12 86 ASN A CA 1
ATOM 662 C C . ASN A 1 86 ? 7.946 -4.939 4.558 1.00 87.12 86 ASN A C 1
ATOM 664 O O . ASN A 1 86 ? 9.095 -4.756 4.983 1.00 87.12 86 ASN A O 1
ATOM 668 N N . PRO A 1 87 ? 7.381 -6.161 4.596 1.00 81.19 87 PRO A N 1
ATOM 669 C CA . PRO A 1 87 ? 8.074 -7.330 5.139 1.00 81.19 87 PRO A CA 1
ATOM 670 C C . PRO A 1 87 ? 9.370 -7.640 4.376 1.00 81.19 87 PRO A C 1
ATOM 672 O O . PRO A 1 87 ? 10.351 -8.085 4.957 1.00 81.19 87 PRO A O 1
ATOM 675 N N . CYS A 1 88 ? 9.454 -7.314 3.091 1.00 69.62 88 CYS A N 1
ATOM 676 C CA . CYS A 1 88 ? 10.707 -7.386 2.353 1.00 69.62 88 CYS A CA 1
ATOM 677 C C . CYS A 1 88 ? 11.137 -5.971 1.986 1.00 69.62 88 CYS A C 1
ATOM 679 O O . CYS A 1 88 ? 10.589 -5.394 1.058 1.00 69.62 88 CYS A O 1
ATOM 681 N N . ASN A 1 89 ? 12.162 -5.424 2.655 1.00 67.44 89 ASN A N 1
ATOM 682 C CA . ASN A 1 89 ? 12.697 -4.081 2.361 1.00 67.44 89 ASN A CA 1
ATOM 683 C C . ASN A 1 89 ? 13.002 -3.844 0.865 1.00 67.44 89 ASN A C 1
ATOM 685 O O . ASN A 1 89 ? 13.221 -2.700 0.473 1.00 67.44 89 ASN A O 1
ATOM 689 N N . THR A 1 90 ? 13.065 -4.894 0.030 1.00 72.62 90 THR A N 1
ATOM 690 C CA . THR A 1 90 ? 13.043 -4.733 -1.428 1.00 72.62 90 THR A CA 1
ATOM 691 C C . THR A 1 90 ? 12.685 -6.015 -2.209 1.00 72.62 90 THR A C 1
ATOM 693 O O . THR A 1 90 ? 13.245 -7.077 -1.936 1.00 72.62 90 THR A O 1
ATOM 696 N N . GLU A 1 91 ? 11.828 -5.865 -3.236 1.00 69.88 91 GLU A N 1
ATOM 697 C CA . GLU A 1 91 ? 12.131 -6.363 -4.599 1.00 69.88 91 GLU A CA 1
ATOM 698 C C . GLU A 1 91 ? 11.826 -5.306 -5.696 1.00 69.88 91 GLU A C 1
ATOM 700 O O . GLU A 1 91 ? 12.551 -5.243 -6.687 1.00 69.88 91 GLU A O 1
ATOM 705 N N . PHE A 1 92 ? 10.855 -4.390 -5.520 1.00 90.19 92 PHE A N 1
ATOM 706 C CA . PHE A 1 92 ? 10.541 -3.335 -6.513 1.00 90.19 92 PHE A CA 1
ATOM 707 C C . PHE A 1 92 ? 10.474 -1.907 -5.973 1.00 90.19 92 PHE A C 1
ATOM 709 O O . PHE A 1 92 ? 10.837 -0.978 -6.691 1.00 90.19 92 PHE A O 1
ATOM 716 N N . ILE A 1 93 ? 10.004 -1.717 -4.738 1.00 90.94 93 ILE A N 1
ATOM 717 C CA . ILE A 1 93 ? 9.902 -0.400 -4.102 1.00 90.94 93 ILE A CA 1
ATOM 718 C C . ILE A 1 93 ? 10.417 -0.480 -2.664 1.00 90.94 93 ILE A C 1
ATOM 720 O O . ILE A 1 93 ? 10.003 -1.345 -1.885 1.00 90.94 93 ILE A O 1
ATOM 724 N N . ASN A 1 94 ? 11.360 0.396 -2.322 1.00 92.25 94 ASN A N 1
ATOM 725 C CA . ASN A 1 94 ? 12.004 0.400 -1.010 1.00 92.25 94 ASN A CA 1
ATOM 726 C C . ASN A 1 94 ? 11.287 1.347 -0.028 1.00 92.25 94 ASN A C 1
ATOM 728 O O . ASN A 1 94 ? 10.380 2.093 -0.398 1.00 92.25 94 ASN A O 1
ATOM 732 N N . LYS A 1 95 ? 11.717 1.328 1.239 1.00 91.62 95 LYS A N 1
ATOM 733 C CA . LYS A 1 95 ? 11.174 2.195 2.295 1.00 91.62 95 LYS A CA 1
ATOM 734 C C . LYS A 1 95 ? 11.230 3.692 1.956 1.00 91.62 95 LYS A C 1
ATOM 736 O O . LYS A 1 95 ? 10.244 4.383 2.173 1.00 91.62 95 LYS A O 1
ATOM 741 N N . ILE A 1 96 ? 12.351 4.185 1.431 1.00 91.94 96 ILE A N 1
ATOM 742 C CA . ILE A 1 96 ? 12.558 5.619 1.157 1.00 91.94 96 ILE A CA 1
ATOM 743 C C . ILE A 1 96 ? 11.582 6.107 0.080 1.00 91.94 96 ILE A C 1
ATOM 745 O O . ILE A 1 96 ? 10.981 7.176 0.214 1.00 91.94 96 ILE A O 1
ATOM 749 N N . ASP A 1 97 ? 11.382 5.308 -0.968 1.00 93.44 97 ASP A N 1
ATOM 750 C CA . ASP A 1 97 ? 10.422 5.617 -2.030 1.00 93.44 97 ASP A CA 1
ATOM 751 C C . ASP A 1 97 ? 8.988 5.638 -1.480 1.00 93.44 97 ASP A C 1
ATOM 753 O O . ASP A 1 97 ? 8.227 6.565 -1.757 1.00 93.44 97 ASP A O 1
ATOM 757 N N . GLN A 1 98 ? 8.633 4.661 -0.635 1.00 92.75 98 GLN A N 1
ATOM 758 C CA . GLN A 1 98 ? 7.327 4.626 0.028 1.00 92.75 98 GLN A CA 1
ATOM 759 C C . GLN A 1 98 ? 7.111 5.862 0.912 1.00 92.75 98 GLN A C 1
ATOM 761 O O . GLN A 1 98 ? 6.074 6.508 0.784 1.00 92.75 98 GLN A O 1
ATOM 766 N N . GLU A 1 99 ? 8.085 6.226 1.756 1.00 94.56 99 GLU A N 1
ATOM 767 C CA . GLU A 1 99 ? 8.041 7.417 2.622 1.00 94.56 99 GLU A CA 1
ATOM 768 C C . GLU A 1 99 ? 7.864 8.705 1.814 1.00 94.56 99 GLU A C 1
ATOM 770 O O . GLU A 1 99 ? 7.096 9.586 2.205 1.00 94.56 99 GLU A O 1
ATOM 775 N N . THR A 1 100 ? 8.531 8.795 0.663 1.00 94.44 100 THR A N 1
ATOM 776 C CA . THR A 1 100 ? 8.418 9.943 -0.243 1.00 94.44 100 THR A CA 1
ATOM 777 C C . THR A 1 100 ? 7.000 10.073 -0.806 1.00 94.44 100 THR A C 1
ATOM 779 O O . THR A 1 100 ? 6.482 11.184 -0.897 1.00 94.44 100 THR A O 1
ATOM 782 N N . ILE A 1 101 ? 6.354 8.953 -1.144 1.00 94.44 101 ILE A N 1
ATOM 783 C CA . ILE A 1 101 ? 5.004 8.927 -1.725 1.00 94.44 101 ILE A CA 1
ATOM 784 C C . ILE A 1 101 ? 3.924 9.243 -0.681 1.00 94.44 101 ILE A C 1
ATOM 786 O O . ILE A 1 101 ? 2.993 9.994 -0.965 1.00 94.44 101 ILE A O 1
ATOM 790 N N . VAL A 1 102 ? 4.017 8.677 0.527 1.00 92.88 102 VAL A N 1
ATOM 791 C CA . VAL A 1 102 ? 2.947 8.804 1.541 1.00 92.88 102 VAL A CA 1
ATOM 792 C C . VAL A 1 102 ? 3.104 10.005 2.474 1.00 92.88 102 VAL A C 1
ATOM 794 O O . VAL A 1 102 ? 2.139 10.425 3.118 1.00 92.88 102 VAL A O 1
ATOM 797 N N . GLY A 1 103 ? 4.307 10.575 2.541 1.00 89.38 103 GLY A N 1
ATOM 798 C CA . GLY A 1 103 ? 4.628 11.711 3.393 1.00 89.38 103 GLY A CA 1
ATOM 799 C C . GLY A 1 103 ? 4.719 11.371 4.885 1.00 89.38 103 GLY A C 1
ATOM 800 O O . GLY A 1 103 ? 4.506 10.247 5.333 1.00 89.38 103 GLY A O 1
ATOM 801 N N . SER A 1 104 ? 5.015 12.388 5.697 1.00 86.62 104 SER A N 1
ATOM 802 C CA . SER A 1 104 ? 5.397 12.241 7.113 1.00 86.62 104 SER A CA 1
ATOM 803 C C . SER A 1 104 ? 4.281 11.798 8.066 1.00 86.62 104 SER A C 1
ATOM 805 O O . SER A 1 104 ? 4.548 11.506 9.230 1.00 86.62 104 SER A O 1
ATOM 807 N N . SER A 1 105 ? 3.029 11.767 7.607 1.00 88.19 105 SER A N 1
ATOM 808 C CA . SER A 1 105 ? 1.876 11.393 8.438 1.00 88.19 105 SER A CA 1
ATOM 809 C C . SER A 1 105 ? 1.647 9.881 8.552 1.00 88.19 105 SER A C 1
ATOM 811 O O . SER A 1 105 ? 0.830 9.451 9.367 1.00 88.19 105 SER A O 1
ATOM 813 N N . VAL A 1 106 ? 2.371 9.085 7.758 1.00 94.38 106 VAL A N 1
ATOM 814 C CA . VAL A 1 106 ? 2.277 7.623 7.703 1.00 94.38 106 VAL A CA 1
ATOM 815 C C . VAL A 1 106 ? 3.612 7.023 8.135 1.00 94.38 106 VAL A C 1
ATOM 817 O O . VAL A 1 106 ? 4.670 7.425 7.660 1.00 94.38 106 VAL A O 1
ATOM 820 N N . SER A 1 107 ? 3.579 6.048 9.042 1.00 95.50 107 SER A N 1
ATOM 821 C CA . SER A 1 107 ? 4.780 5.313 9.446 1.00 95.50 107 SER A CA 1
ATOM 822 C C . SER A 1 107 ? 5.097 4.213 8.438 1.00 95.50 107 SER A C 1
ATOM 824 O O . SER A 1 107 ? 4.275 3.321 8.235 1.00 95.50 107 SER A O 1
ATOM 826 N N . VAL A 1 108 ? 6.291 4.248 7.845 1.00 93.50 108 VAL A N 1
ATOM 827 C CA . VAL A 1 108 ? 6.775 3.188 6.952 1.00 93.50 108 VAL A CA 1
ATOM 828 C C . VAL A 1 108 ? 7.779 2.305 7.693 1.00 93.50 108 VAL A C 1
ATOM 830 O O . VAL A 1 108 ? 8.828 2.764 8.155 1.00 93.50 108 VAL A O 1
ATOM 833 N N . LEU A 1 109 ? 7.443 1.028 7.828 1.00 93.06 109 LEU A N 1
ATOM 834 C CA . LEU A 1 109 ? 8.203 0.018 8.555 1.00 93.06 109 LEU A CA 1
ATOM 835 C C . LEU A 1 109 ? 8.780 -1.012 7.591 1.00 93.06 109 LEU A C 1
ATOM 837 O O . LEU A 1 109 ? 8.284 -1.207 6.481 1.00 93.06 109 LEU A O 1
ATOM 841 N N . VAL A 1 110 ? 9.838 -1.678 8.037 1.00 88.88 110 VAL A N 1
ATOM 842 C CA . VAL A 1 110 ? 10.444 -2.799 7.325 1.00 88.88 110 VAL A CA 1
ATOM 843 C C . VAL A 1 110 ? 10.522 -3.975 8.278 1.00 88.88 110 VAL A C 1
ATOM 845 O O . VAL A 1 110 ? 11.214 -3.896 9.293 1.00 88.88 110 VAL A O 1
ATOM 848 N N . ASN A 1 111 ? 9.860 -5.086 7.950 1.00 85.00 111 ASN A N 1
ATOM 849 C CA . ASN A 1 111 ? 9.730 -6.226 8.868 1.00 85.00 111 ASN A CA 1
ATOM 850 C C . ASN A 1 111 ? 9.167 -5.818 10.245 1.00 85.00 111 ASN A C 1
ATOM 852 O O . ASN A 1 111 ? 9.645 -6.286 11.284 1.00 85.00 111 ASN A O 1
ATOM 856 N N . GLY A 1 112 ? 8.202 -4.898 10.265 1.00 80.56 112 GLY A N 1
ATOM 857 C CA . GLY A 1 112 ? 7.608 -4.371 11.492 1.00 80.56 112 GLY A CA 1
ATOM 858 C C . GLY A 1 112 ? 8.551 -3.530 12.361 1.00 80.56 112 GLY A C 1
ATOM 859 O O . GLY A 1 112 ? 8.241 -3.319 13.535 1.00 80.56 112 GLY A O 1
ATOM 860 N N . LYS A 1 113 ? 9.696 -3.078 11.827 1.00 75.25 113 LYS A N 1
ATOM 861 C CA . LYS A 1 113 ? 10.708 -2.269 12.528 1.00 75.25 113 LYS A CA 1
ATOM 862 C C . LYS A 1 113 ? 10.976 -0.928 11.851 1.00 75.25 113 LYS A C 1
ATOM 864 O O . LYS A 1 113 ? 10.822 -0.823 10.611 1.00 75.25 113 LYS A O 1
#